Protein AF-A0A820L766-F1 (afdb_monomer_lite)

Organism: NCBI:txid433720

Foldseek 3Di:
DPPVVVCVVDDDPQPQDDDQAFGKGWAADDPDWFAALAPRHTQHRDPATWIAGPQQLFIHGPVCSLLFFHWLRVCSLVPPQADFAAFDWDQDFAPDWDAQSGNRDTDDGSQWIAGPQQRHIHGPSNSSGDGRQRVNSVVRSVSVVVVVVVCVVDVD

Secondary structure (DSSP, 8-state):
--SHHHHTTSS-----EEETTEEEEEE---SS--B-TTT--B--SSSS-EEEETTT--EE-GGGGGG----GGGTGGG-TTS--B---EEEE--SS-EE-TTT-PEEPTT-EEEETTT--EEEGGGTTTS-SBTTTHHHHHHHHHHHHHHHHH---

Sequence (156 aa):
PNDNVREAQRTIHNKIRKHYGHEFLPKYFTTLPVFCSDCKKVLWGFNTPGYRCQLCDLVVHEQCIKNVVTCKQLGLSDSPAIPTVSHNFLHEPNFLPLFCDHDGKIIHPLRAWKCSNCEMIVHSKCKKNVAHFCGTRQVAVRMYEEWKEQIYRNPE

pLDDT: mean 82.57, std 15.99, range [38.88, 97.5]

Structure (mmCIF, N/CA/C/O backbone):
data_AF-A0A820L766-F1
#
_entry.id   AF-A0A820L766-F1
#
loop_
_atom_site.group_PDB
_atom_site.id
_atom_site.type_symbol
_atom_site.label_atom_id
_atom_site.label_alt_id
_atom_site.label_comp_id
_atom_site.label_asym_id
_atom_site.label_entity_id
_atom_site.label_seq_id
_atom_site.pdbx_PDB_ins_code
_atom_site.Cartn_x
_atom_site.Cartn_y
_atom_site.Cartn_z
_atom_site.occupancy
_atom_site.B_iso_or_equiv
_atom_site.auth_seq_id
_atom_site.auth_comp_id
_atom_site.auth_asym_id
_atom_site.auth_atom_id
_atom_site.pdbx_PDB_model_num
ATOM 1 N N . PRO A 1 1 ? 23.074 8.651 34.261 1.00 41.75 1 PRO A N 1
ATOM 2 C CA . PRO A 1 1 ? 23.164 7.490 33.334 1.00 41.75 1 PRO A CA 1
ATOM 3 C C . PRO A 1 1 ? 21.799 6.817 33.058 1.00 41.75 1 PRO A C 1
ATOM 5 O O . PRO A 1 1 ? 21.741 5.617 32.816 1.00 41.75 1 PRO A O 1
ATOM 8 N N . ASN A 1 2 ? 20.702 7.588 33.047 1.00 47.53 2 ASN A N 1
ATOM 9 C CA . ASN A 1 2 ? 19.347 7.035 32.944 1.00 47.53 2 ASN A CA 1
ATOM 10 C C . ASN A 1 2 ? 18.399 7.906 32.094 1.00 4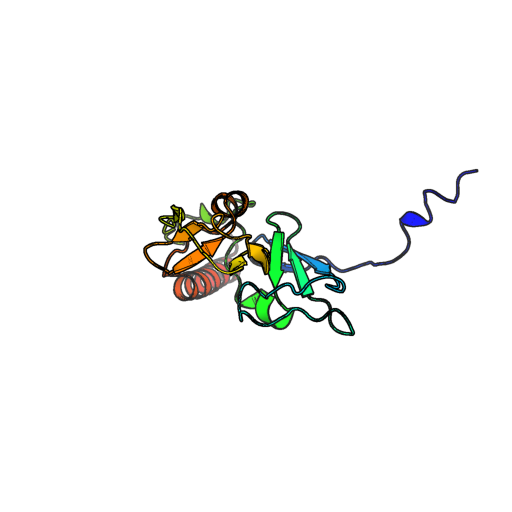7.53 2 ASN A C 1
ATOM 12 O O . ASN A 1 2 ? 17.182 7.786 32.196 1.00 47.53 2 ASN A O 1
ATOM 16 N N . ASP A 1 3 ? 18.952 8.769 31.238 1.00 45.44 3 ASP A N 1
ATOM 17 C CA . ASP A 1 3 ? 18.183 9.855 30.614 1.00 45.44 3 ASP A CA 1
ATOM 18 C C . ASP A 1 3 ? 18.103 9.725 29.080 1.00 45.44 3 ASP A C 1
ATOM 20 O O . ASP A 1 3 ? 17.090 10.071 28.479 1.00 45.44 3 ASP A O 1
ATOM 24 N N . ASN A 1 4 ? 19.080 9.068 28.443 1.00 46.91 4 ASN A N 1
ATOM 25 C CA . ASN A 1 4 ? 19.179 9.024 26.974 1.00 46.91 4 ASN A CA 1
ATOM 26 C C . ASN A 1 4 ? 18.267 7.978 26.304 1.00 46.91 4 ASN A C 1
ATOM 28 O O . ASN A 1 4 ? 17.926 8.119 25.134 1.00 46.91 4 ASN A O 1
ATOM 32 N N . VAL A 1 5 ? 17.837 6.935 27.026 1.00 52.66 5 VAL A N 1
ATOM 33 C CA . VAL A 1 5 ? 16.886 5.932 26.492 1.00 52.66 5 VAL A CA 1
ATOM 34 C C . VAL A 1 5 ? 15.435 6.410 26.646 1.00 52.66 5 VAL A C 1
ATOM 36 O O . VAL A 1 5 ? 14.577 6.068 25.835 1.00 52.66 5 VAL A O 1
ATOM 39 N N . ARG A 1 6 ? 15.168 7.267 27.642 1.00 46.75 6 ARG A N 1
ATOM 40 C CA . ARG A 1 6 ? 13.853 7.882 27.890 1.00 46.75 6 ARG A CA 1
ATOM 41 C C . ARG A 1 6 ? 13.597 9.098 26.990 1.00 46.75 6 ARG A C 1
ATOM 43 O O . ARG A 1 6 ? 12.447 9.427 26.718 1.00 46.75 6 ARG A O 1
ATOM 50 N N . GLU A 1 7 ? 14.647 9.730 26.467 1.00 38.88 7 GLU A N 1
ATOM 51 C CA . GLU A 1 7 ? 14.542 10.856 25.530 1.00 38.88 7 GLU A CA 1
ATOM 52 C C . GLU A 1 7 ? 14.181 10.431 24.092 1.00 38.88 7 GLU A C 1
ATOM 54 O O . GLU A 1 7 ? 13.501 11.171 23.389 1.00 38.88 7 GLU A O 1
ATOM 59 N N . ALA A 1 8 ? 14.480 9.192 23.679 1.00 45.69 8 ALA A N 1
ATOM 60 C CA . ALA A 1 8 ? 14.006 8.649 22.395 1.00 45.69 8 ALA A CA 1
ATOM 61 C C . ALA A 1 8 ? 12.480 8.395 22.362 1.00 45.69 8 ALA A C 1
ATOM 63 O O . ALA A 1 8 ? 11.907 8.137 21.304 1.00 45.69 8 ALA A O 1
ATOM 64 N N . GLN A 1 9 ? 11.814 8.494 23.519 1.00 47.44 9 GLN A N 1
ATOM 65 C CA . GLN A 1 9 ? 10.357 8.448 23.668 1.00 47.44 9 GLN A CA 1
ATOM 66 C C . GLN A 1 9 ? 9.709 9.846 23.583 1.00 47.44 9 GLN A C 1
ATOM 68 O O . GLN A 1 9 ? 8.496 9.974 23.760 1.00 47.44 9 GLN A O 1
ATOM 73 N N . ARG A 1 10 ? 10.474 10.904 23.275 1.00 43.53 10 ARG A N 1
ATOM 74 C CA . ARG A 1 10 ? 9.946 12.262 23.101 1.00 43.53 10 ARG A CA 1
ATOM 75 C C . ARG A 1 10 ? 9.656 12.577 21.627 1.00 43.53 10 ARG A C 1
ATOM 77 O O . ARG A 1 10 ? 10.517 12.968 20.852 1.00 43.53 10 ARG A O 1
ATOM 84 N N . THR A 1 11 ? 8.360 12.516 21.322 1.00 40.53 11 THR A N 1
ATOM 85 C CA . THR A 1 11 ? 7.669 13.508 20.479 1.00 40.53 11 THR A CA 1
ATOM 86 C C . THR A 1 11 ? 7.741 13.340 18.959 1.00 40.53 11 THR A C 1
ATOM 88 O O . THR A 1 11 ? 8.089 14.260 18.230 1.00 40.53 11 THR A O 1
ATOM 91 N N . ILE A 1 12 ? 7.169 12.248 18.452 1.00 49.38 12 ILE A N 1
ATOM 92 C CA . ILE A 1 12 ? 6.069 12.459 17.503 1.00 49.38 12 ILE A CA 1
ATOM 93 C C . ILE A 1 12 ? 4.891 11.609 17.965 1.00 49.38 12 ILE A C 1
ATOM 95 O O . ILE A 1 12 ? 4.805 10.421 17.666 1.00 49.38 12 ILE A O 1
ATOM 99 N N . HIS A 1 13 ? 3.969 12.216 18.715 1.00 49.03 13 HIS A N 1
ATOM 100 C CA . HIS A 1 13 ? 2.639 11.650 18.931 1.00 49.03 13 HIS A CA 1
ATOM 101 C C . HIS A 1 13 ? 1.872 11.727 17.605 1.00 49.03 13 HIS A C 1
ATOM 103 O O . HIS A 1 13 ? 0.933 12.499 17.430 1.00 49.03 13 HIS A O 1
ATOM 109 N N . ASN A 1 14 ? 2.323 10.965 16.614 1.00 59.22 14 ASN A N 1
ATOM 110 C CA . ASN A 1 14 ? 1.573 10.770 15.397 1.00 59.22 14 ASN A CA 1
ATOM 111 C C . ASN A 1 14 ? 0.396 9.878 15.765 1.00 59.22 14 ASN A C 1
ATOM 113 O O . ASN A 1 14 ? 0.541 8.661 15.871 1.00 59.22 14 ASN A O 1
ATOM 117 N N . LYS A 1 15 ? -0.755 10.505 16.014 1.00 80.31 15 LYS A N 1
ATOM 118 C CA . LYS A 1 15 ? -2.018 9.823 16.289 1.00 80.31 15 LYS A CA 1
ATOM 119 C C . LYS A 1 15 ? -2.235 8.748 15.219 1.00 80.31 15 LYS A C 1
ATOM 121 O O . LYS A 1 15 ? -2.441 9.082 14.051 1.00 80.31 15 LYS A O 1
ATOM 126 N N . ILE A 1 16 ? -2.158 7.475 15.619 1.00 88.06 16 ILE A N 1
ATOM 127 C CA . ILE A 1 16 ? -2.437 6.335 14.738 1.00 88.06 16 ILE A CA 1
ATOM 128 C C . ILE A 1 16 ? -3.833 6.543 14.155 1.00 88.06 16 ILE A C 1
ATOM 130 O O . ILE A 1 16 ? -4.813 6.663 14.896 1.00 88.06 16 ILE A O 1
ATOM 134 N N . ARG A 1 17 ? -3.931 6.598 12.825 1.00 90.12 17 ARG A N 1
ATOM 135 C CA . ARG A 1 17 ? -5.224 6.682 12.144 1.00 90.12 17 ARG A CA 1
ATOM 136 C C . ARG A 1 17 ? -5.721 5.279 11.848 1.00 90.12 17 ARG A C 1
ATOM 138 O O . ARG A 1 17 ? -5.166 4.586 10.997 1.00 90.12 17 ARG A O 1
ATOM 145 N N . LYS A 1 18 ? -6.766 4.867 12.562 1.00 89.75 18 LYS A N 1
ATOM 146 C CA . LYS A 1 18 ? -7.441 3.590 12.335 1.00 89.75 18 LYS A CA 1
ATOM 147 C C . LYS A 1 18 ? -8.494 3.737 11.241 1.00 89.75 18 LYS A C 1
ATOM 149 O O . LYS A 1 18 ? -9.300 4.662 11.293 1.00 89.75 18 LYS A O 1
ATOM 154 N N . HIS A 1 19 ? -8.490 2.836 10.264 1.00 87.88 19 HIS A N 1
ATOM 155 C CA . HIS A 1 19 ? -9.510 2.798 9.214 1.00 87.88 19 HIS A CA 1
ATOM 156 C C . HIS A 1 19 ? -9.653 1.377 8.669 1.00 87.88 19 HIS A C 1
ATOM 158 O O . HIS A 1 19 ? -8.676 0.826 8.179 1.00 87.88 19 HIS A O 1
ATOM 164 N N . TYR A 1 20 ? -10.837 0.773 8.806 1.00 82.50 20 TYR A N 1
ATOM 165 C CA . TYR A 1 20 ? -11.141 -0.601 8.367 1.00 82.50 20 TYR A CA 1
ATOM 166 C C . TYR A 1 20 ? -10.040 -1.625 8.704 1.00 82.50 20 TYR A C 1
ATOM 168 O O . TYR A 1 20 ? -9.564 -2.397 7.873 1.00 82.50 20 TYR A O 1
ATOM 176 N N . GLY A 1 21 ? -9.562 -1.582 9.946 1.00 84.44 21 GLY A N 1
ATOM 177 C CA . GLY A 1 21 ? -8.500 -2.463 10.428 1.00 84.44 21 GLY A CA 1
ATOM 178 C C . GLY A 1 21 ? -7.079 -2.129 9.950 1.00 84.44 21 GLY A C 1
ATOM 179 O O . GLY A 1 21 ? -6.133 -2.851 10.249 1.00 84.44 21 GLY A O 1
ATOM 180 N N . HIS A 1 22 ? -6.876 -1.037 9.222 1.00 90.88 22 HIS A N 1
ATOM 181 C CA . HIS A 1 22 ? -5.546 -0.471 9.031 1.00 90.88 22 HIS A CA 1
ATOM 182 C C . HIS A 1 22 ? -5.141 0.377 10.237 1.00 90.88 22 HIS A C 1
ATOM 184 O O . HIS A 1 22 ? -5.968 1.090 10.804 1.00 90.88 22 HIS A O 1
ATOM 190 N N . GLU A 1 23 ? -3.848 0.363 10.561 1.00 92.81 23 GLU A N 1
ATOM 191 C CA . GLU A 1 23 ? -3.225 1.261 11.537 1.00 92.81 23 GLU A CA 1
ATOM 192 C C . GLU A 1 23 ? -2.198 2.141 10.827 1.00 92.81 23 GLU A C 1
ATOM 194 O O . GLU A 1 23 ? -1.045 1.756 10.614 1.00 92.81 23 GLU A O 1
ATOM 199 N N . PHE A 1 24 ? -2.642 3.314 10.380 1.00 94.81 24 PHE A N 1
ATOM 200 C CA . PHE A 1 24 ? -1.822 4.221 9.593 1.00 94.81 24 PHE A CA 1
ATOM 201 C C . PHE A 1 24 ? -0.971 5.131 10.478 1.00 94.81 24 PHE A C 1
ATOM 203 O O . PHE A 1 24 ? -1.497 5.882 11.303 1.00 94.81 24 PHE A O 1
ATOM 210 N N . LEU A 1 25 ? 0.339 5.123 10.222 1.00 94.25 25 LEU A N 1
ATOM 211 C CA . LEU A 1 25 ? 1.266 6.143 10.705 1.00 94.25 25 LEU A CA 1
ATOM 212 C C . LEU A 1 25 ? 1.690 7.059 9.550 1.00 94.25 25 LEU A C 1
ATOM 214 O O . LEU A 1 25 ? 1.948 6.566 8.445 1.00 94.25 25 LEU A O 1
ATOM 218 N N . PRO A 1 26 ? 1.788 8.375 9.784 1.00 93.06 26 PRO A N 1
ATOM 219 C CA . PRO A 1 26 ? 2.300 9.307 8.796 1.00 93.06 26 PRO A CA 1
ATOM 220 C C . PRO A 1 26 ? 3.789 9.040 8.531 1.00 93.06 26 PRO A C 1
ATOM 222 O O . PRO A 1 26 ? 4.556 8.671 9.424 1.00 93.06 26 PRO A O 1
ATOM 225 N N . LYS A 1 27 ? 4.193 9.209 7.274 1.00 91.50 27 LYS A N 1
ATOM 226 C CA . LYS A 1 27 ? 5.541 8.965 6.772 1.00 91.50 27 LYS A CA 1
ATOM 227 C C . LYS A 1 27 ? 5.874 9.946 5.651 1.00 91.50 27 LYS A C 1
ATOM 229 O O . LYS A 1 27 ? 5.100 10.116 4.710 1.00 91.50 27 LYS A O 1
ATOM 234 N N . TYR A 1 28 ? 7.060 10.538 5.730 1.00 90.12 28 TYR A N 1
ATOM 235 C CA . TYR A 1 28 ? 7.628 11.350 4.658 1.00 90.12 28 TYR A CA 1
ATOM 236 C C . TYR A 1 28 ? 8.418 10.453 3.701 1.00 90.12 28 TYR A C 1
ATOM 238 O O . TYR A 1 28 ? 9.246 9.643 4.125 1.00 90.12 28 TYR A O 1
ATOM 246 N N . PHE A 1 29 ? 8.135 10.569 2.406 1.00 87.88 29 PHE A N 1
ATOM 247 C CA . PHE A 1 29 ? 8.764 9.777 1.349 1.00 87.88 29 PHE A CA 1
ATOM 248 C C . PHE A 1 29 ? 9.729 10.677 0.570 1.00 87.88 29 PHE A C 1
ATOM 250 O O . PHE A 1 29 ? 9.343 11.322 -0.398 1.00 87.88 29 PHE A O 1
ATOM 257 N N . THR A 1 30 ? 10.970 10.788 1.054 1.00 82.50 30 THR A N 1
ATOM 258 C CA . THR A 1 30 ? 11.940 11.798 0.586 1.00 82.50 30 THR A CA 1
ATOM 259 C C . THR A 1 30 ? 12.963 11.278 -0.425 1.00 82.50 30 THR A C 1
ATOM 261 O O . THR A 1 30 ? 13.465 12.058 -1.223 1.00 82.50 30 THR A O 1
ATOM 264 N N . THR A 1 31 ? 13.286 9.981 -0.414 1.00 85.06 31 THR A N 1
ATOM 265 C CA . THR A 1 31 ? 14.398 9.432 -1.219 1.00 85.06 31 THR A CA 1
ATOM 266 C C . THR A 1 31 ? 13.969 8.882 -2.576 1.00 85.06 31 THR A C 1
ATOM 268 O O . THR A 1 31 ? 14.653 9.082 -3.571 1.00 85.06 31 THR A O 1
ATOM 271 N N . LEU A 1 32 ? 12.860 8.146 -2.623 1.00 87.56 32 LEU A N 1
ATOM 272 C CA . LEU A 1 32 ? 12.367 7.491 -3.834 1.00 87.56 32 LEU A CA 1
ATOM 273 C C . LEU A 1 32 ? 10.877 7.778 -3.991 1.00 87.56 32 LEU A C 1
ATOM 275 O O . LEU A 1 32 ? 10.176 7.846 -2.974 1.00 87.56 32 LEU A O 1
ATOM 279 N N . PRO A 1 33 ? 10.376 7.901 -5.234 1.00 90.94 33 PRO A N 1
ATOM 280 C CA . PRO A 1 33 ? 8.958 8.099 -5.457 1.00 90.94 33 PRO A CA 1
ATOM 281 C C . PRO A 1 33 ? 8.191 6.878 -4.948 1.00 90.94 33 PRO A C 1
ATOM 283 O O . PRO A 1 33 ? 8.476 5.735 -5.315 1.00 90.94 33 PRO A O 1
ATOM 286 N N . VAL A 1 34 ? 7.212 7.139 -4.090 1.00 94.81 34 VAL A N 1
ATOM 287 C CA . VAL A 1 34 ? 6.244 6.146 -3.632 1.00 94.81 34 VAL A CA 1
ATOM 288 C C . VAL A 1 34 ? 4.868 6.608 -4.079 1.00 94.81 34 VAL A C 1
ATOM 290 O O . VAL A 1 34 ? 4.508 7.768 -3.888 1.00 94.81 34 VAL A O 1
ATOM 293 N N . PHE A 1 35 ? 4.107 5.712 -4.694 1.00 96.12 35 PHE A N 1
ATOM 294 C CA . PHE A 1 35 ? 2.806 6.026 -5.271 1.00 96.12 35 PHE A CA 1
ATOM 295 C C . PHE A 1 35 ? 1.668 5.593 -4.353 1.00 96.12 35 PHE A C 1
ATOM 297 O O . PHE A 1 35 ? 1.686 4.511 -3.774 1.00 96.12 35 PHE A O 1
ATOM 304 N N . CYS A 1 36 ? 0.659 6.446 -4.227 1.00 96.62 36 CYS A N 1
ATOM 305 C CA . CYS A 1 36 ? -0.544 6.150 -3.464 1.00 96.62 36 CYS A CA 1
ATOM 306 C C . CYS A 1 36 ? -1.289 4.951 -4.066 1.00 96.62 36 CYS A C 1
ATOM 308 O O . CYS A 1 36 ? -1.624 4.956 -5.251 1.00 96.62 36 CYS A O 1
ATOM 310 N N . SER A 1 37 ? -1.604 3.956 -3.232 1.00 95.56 37 SER A N 1
ATOM 311 C CA . SER A 1 37 ? -2.359 2.756 -3.620 1.00 95.56 37 SER A CA 1
ATOM 312 C C . SER A 1 37 ? -3.754 3.082 -4.176 1.00 95.56 37 SER A C 1
ATOM 314 O O . SER A 1 37 ? -4.276 2.357 -5.024 1.00 95.56 37 SER A O 1
ATOM 316 N N . ASP A 1 38 ? -4.339 4.198 -3.739 1.00 94.44 38 ASP A N 1
ATOM 317 C CA . ASP A 1 38 ? -5.665 4.652 -4.149 1.00 94.44 38 ASP A CA 1
ATOM 318 C C . ASP A 1 38 ? -5.643 5.423 -5.476 1.00 94.44 38 ASP A C 1
ATOM 320 O O . ASP A 1 38 ? -6.106 4.920 -6.494 1.00 94.44 38 ASP A O 1
ATOM 324 N N . CYS A 1 39 ? -5.062 6.625 -5.484 1.00 94.81 39 CYS A N 1
ATOM 325 C CA . CYS A 1 39 ? -5.152 7.547 -6.619 1.00 94.81 39 CYS A CA 1
ATOM 326 C C . CYS A 1 39 ? -3.986 7.453 -7.616 1.00 94.81 39 CYS A C 1
ATOM 328 O O . CYS A 1 39 ? -3.963 8.207 -8.587 1.00 94.81 39 CYS A O 1
ATOM 330 N N . LYS A 1 40 ? -2.995 6.586 -7.358 1.00 94.44 40 LYS A N 1
ATOM 331 C CA . LYS A 1 40 ? -1.799 6.381 -8.200 1.00 94.44 40 LYS A CA 1
ATOM 332 C C . LYS A 1 40 ? -0.966 7.647 -8.445 1.00 94.44 40 LYS A C 1
ATOM 334 O O . LYS A 1 40 ? -0.232 7.727 -9.423 1.00 94.44 40 LYS A O 1
ATOM 339 N N . LYS A 1 41 ? -1.048 8.639 -7.551 1.00 94.88 41 LYS A N 1
ATOM 340 C CA . LYS A 1 41 ? -0.193 9.842 -7.555 1.00 94.88 41 LYS A CA 1
ATOM 341 C C . LYS A 1 41 ? 0.932 9.712 -6.529 1.00 94.88 41 LYS A C 1
ATOM 343 O O . LYS A 1 41 ? 0.790 8.996 -5.537 1.00 94.88 41 LYS A O 1
ATOM 348 N N . VAL A 1 42 ? 2.029 10.430 -6.753 1.00 93.50 42 VAL A N 1
ATOM 349 C CA . VAL A 1 42 ? 3.207 10.436 -5.872 1.00 93.50 42 VAL A CA 1
ATOM 350 C C . VAL A 1 42 ? 2.850 10.954 -4.472 1.00 93.50 42 VAL A C 1
ATOM 352 O O . VAL A 1 42 ? 2.093 11.916 -4.311 1.00 93.50 42 VAL A O 1
ATOM 355 N N . LEU A 1 43 ? 3.396 10.302 -3.448 1.00 92.31 43 LEU A N 1
ATOM 356 C CA . LEU A 1 43 ? 3.424 10.768 -2.065 1.00 92.31 43 LEU A CA 1
ATOM 357 C C . LEU A 1 43 ? 4.653 11.671 -1.906 1.00 92.31 43 LEU A C 1
ATOM 359 O O . LEU A 1 43 ? 5.781 11.186 -1.903 1.00 92.31 43 LEU A O 1
ATOM 363 N N . TRP A 1 44 ? 4.440 12.985 -1.835 1.00 79.44 44 TRP A N 1
ATOM 364 C CA . TRP A 1 44 ? 5.523 13.967 -1.748 1.00 79.44 44 TRP A CA 1
ATOM 365 C C . TRP A 1 44 ? 6.090 14.057 -0.327 1.00 79.44 44 TRP A C 1
ATOM 367 O O . TRP A 1 44 ? 5.360 13.937 0.649 1.00 79.44 44 TRP A O 1
ATOM 377 N N . GLY A 1 45 ? 7.401 14.276 -0.204 1.00 68.38 45 GLY A N 1
ATOM 378 C CA . GLY A 1 45 ? 8.105 14.285 1.083 1.00 68.38 45 GLY A CA 1
ATOM 379 C C . GLY A 1 45 ? 8.294 15.654 1.742 1.00 68.38 45 GLY A C 1
ATOM 380 O O . GLY A 1 45 ? 8.933 15.703 2.783 1.00 68.38 45 GLY A O 1
ATOM 381 N N . PHE A 1 46 ? 7.798 16.749 1.154 1.00 67.19 46 PHE A N 1
ATOM 382 C CA . PHE A 1 46 ? 8.187 18.100 1.582 1.00 67.19 46 PHE A CA 1
ATOM 383 C C . PHE A 1 46 ? 7.346 18.653 2.741 1.00 67.19 46 PHE A C 1
ATOM 385 O O . PHE A 1 46 ? 7.916 19.019 3.757 1.00 67.19 46 PHE A O 1
ATOM 392 N N . ASN A 1 47 ? 6.009 18.675 2.622 1.00 71.38 47 ASN A N 1
ATOM 393 C CA . ASN A 1 47 ? 5.135 19.347 3.606 1.00 71.38 47 ASN A CA 1
ATOM 394 C C . ASN A 1 47 ? 3.897 18.547 4.031 1.00 71.38 47 ASN A C 1
ATOM 396 O O . ASN A 1 47 ? 3.263 18.883 5.026 1.00 71.38 47 ASN A O 1
ATOM 400 N N . THR A 1 48 ? 3.520 17.507 3.285 1.00 83.31 48 THR A N 1
ATOM 401 C CA . THR A 1 48 ? 2.367 16.664 3.625 1.00 83.31 48 THR A CA 1
ATOM 402 C C . THR A 1 48 ? 2.829 15.217 3.718 1.00 83.31 48 THR A C 1
ATOM 404 O O . THR A 1 48 ? 3.331 14.680 2.732 1.00 83.31 48 THR A O 1
ATOM 407 N N . PRO A 1 49 ? 2.721 14.566 4.888 1.00 90.62 49 PRO A N 1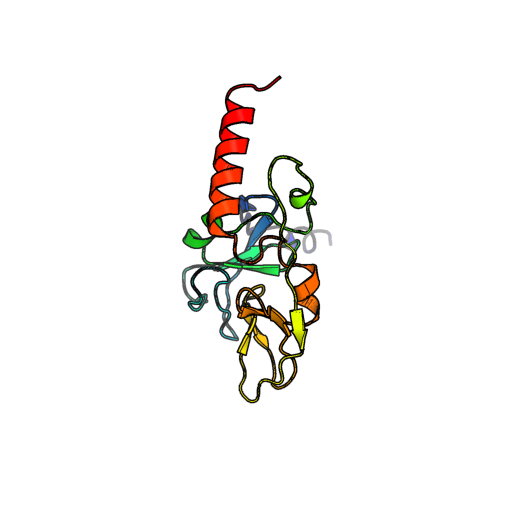
ATOM 408 C CA . PRO A 1 49 ? 3.083 13.166 4.987 1.00 90.62 49 PRO A CA 1
ATOM 409 C C . PRO A 1 49 ? 2.102 12.319 4.167 1.00 90.62 49 PRO A C 1
ATOM 411 O O . PRO A 1 49 ? 0.898 12.585 4.117 1.00 90.62 49 PRO A O 1
ATOM 414 N N . GLY A 1 50 ? 2.606 11.247 3.563 1.00 94.00 50 GLY A N 1
ATOM 415 C CA . GLY A 1 50 ? 1.746 10.118 3.230 1.00 94.00 50 GLY A CA 1
ATOM 416 C C . GLY A 1 50 ? 1.503 9.270 4.477 1.00 94.00 50 GLY A C 1
ATOM 417 O O . GLY A 1 50 ? 2.096 9.501 5.525 1.00 94.00 50 GLY A O 1
ATOM 418 N N . TYR A 1 51 ? 0.657 8.258 4.377 1.00 95.31 51 TYR A N 1
ATOM 419 C CA . TYR A 1 51 ? 0.325 7.373 5.487 1.00 95.31 51 TYR A CA 1
ATOM 420 C C . TYR A 1 51 ? 0.649 5.934 5.103 1.00 95.31 51 TYR A C 1
ATOM 422 O O . TYR A 1 51 ? 0.281 5.486 4.019 1.00 95.31 51 TYR A O 1
ATOM 430 N N . ARG A 1 52 ? 1.345 5.212 5.988 1.00 95.81 52 ARG A N 1
ATOM 431 C CA . ARG A 1 52 ? 1.700 3.795 5.821 1.00 95.81 52 ARG A CA 1
ATOM 432 C C . ARG A 1 52 ? 1.057 2.968 6.925 1.00 95.81 52 ARG A C 1
ATOM 434 O O . ARG A 1 52 ? 1.273 3.242 8.108 1.00 95.81 52 ARG A O 1
ATOM 441 N N . CYS A 1 53 ? 0.309 1.942 6.534 1.00 95.06 53 CYS A N 1
ATOM 442 C CA . CYS A 1 53 ? -0.220 0.957 7.470 1.00 95.06 53 CYS A CA 1
ATOM 443 C C . CYS A 1 53 ? 0.939 0.169 8.097 1.00 95.06 53 CYS A C 1
ATOM 445 O O . CYS A 1 53 ? 1.749 -0.396 7.362 1.00 95.06 53 CYS A O 1
ATOM 447 N N . GLN A 1 54 ? 1.007 0.102 9.428 1.00 93.25 54 GLN A N 1
ATOM 448 C CA . GLN A 1 54 ? 2.050 -0.652 10.142 1.00 93.25 54 GLN A CA 1
ATOM 449 C C . GLN A 1 54 ? 1.899 -2.171 10.012 1.00 93.25 54 GLN A C 1
ATOM 451 O O . GLN A 1 54 ? 2.873 -2.896 10.174 1.00 93.25 54 GLN A O 1
ATOM 456 N N . LEU A 1 55 ? 0.692 -2.647 9.695 1.00 91.31 55 LEU A N 1
ATOM 457 C CA . LEU A 1 55 ? 0.390 -4.076 9.623 1.00 91.31 55 LEU A CA 1
ATOM 458 C C . LEU A 1 55 ? 0.675 -4.658 8.240 1.00 91.31 55 LEU A C 1
ATOM 460 O O . LEU A 1 55 ? 1.283 -5.716 8.116 1.00 91.31 55 LEU A O 1
ATOM 464 N N . CYS A 1 56 ? 0.215 -3.980 7.184 1.00 92.44 56 CYS A N 1
ATOM 465 C CA . CYS A 1 56 ? 0.293 -4.521 5.831 1.00 92.44 56 CYS A CA 1
ATOM 466 C C . CYS A 1 56 ? 1.297 -3.817 4.926 1.00 92.44 56 CYS A C 1
ATOM 468 O O . CYS A 1 56 ? 1.665 -4.437 3.942 1.00 92.44 56 CYS A O 1
ATOM 470 N N . ASP A 1 57 ? 1.784 -2.614 5.254 1.00 95.31 57 ASP A N 1
ATOM 471 C CA . ASP A 1 57 ? 2.595 -1.722 4.403 1.00 95.31 57 ASP A CA 1
ATOM 472 C C . ASP A 1 57 ? 1.860 -0.943 3.307 1.00 95.31 57 ASP A C 1
ATOM 474 O O . ASP A 1 57 ? 2.515 -0.243 2.535 1.00 95.31 57 ASP A O 1
ATOM 478 N N . LEU A 1 58 ? 0.527 -0.994 3.253 1.00 95.88 58 LEU A N 1
ATOM 479 C CA . LEU A 1 58 ? -0.239 -0.185 2.305 1.00 95.88 58 LEU A CA 1
ATOM 480 C C . LEU A 1 58 ? 0.018 1.314 2.517 1.00 95.88 58 LEU A C 1
ATOM 482 O O . LEU A 1 58 ? -0.000 1.793 3.656 1.00 95.88 58 LEU A O 1
ATOM 486 N N . VAL A 1 59 ? 0.251 2.040 1.420 1.00 96.56 59 VAL A N 1
ATOM 487 C CA . VAL A 1 59 ? 0.563 3.478 1.436 1.00 96.56 59 VAL A CA 1
ATOM 488 C C . VAL A 1 59 ? -0.476 4.308 0.690 1.00 96.56 59 VAL A C 1
ATOM 490 O O . VAL A 1 59 ? -0.869 3.978 -0.430 1.00 96.56 59 VAL A O 1
ATOM 493 N N . VAL A 1 60 ? -0.904 5.415 1.296 1.00 96.50 60 VAL A N 1
ATOM 494 C CA . VAL A 1 60 ? -1.909 6.329 0.729 1.00 96.50 60 VAL A CA 1
ATOM 495 C C . VAL A 1 60 ? -1.683 7.781 1.148 1.00 96.50 60 VAL A C 1
ATOM 497 O O . VAL A 1 60 ? -0.997 8.053 2.131 1.00 96.50 60 VAL A O 1
ATOM 500 N N . HIS A 1 61 ? -2.271 8.733 0.416 1.00 95.75 61 HIS A N 1
ATOM 501 C CA . HIS A 1 61 ? -2.425 10.112 0.901 1.00 95.75 61 HIS A CA 1
ATOM 502 C C . HIS A 1 61 ? -3.421 10.162 2.060 1.00 95.75 61 HIS A C 1
ATOM 504 O O . HIS A 1 61 ? -4.295 9.303 2.159 1.00 95.75 61 HIS A O 1
ATOM 510 N N . GLU A 1 62 ? -3.372 11.224 2.866 1.00 93.19 62 GLU A N 1
ATOM 511 C CA . GLU A 1 62 ? -4.339 11.441 3.951 1.00 93.19 62 GLU A CA 1
ATOM 512 C C . GLU A 1 62 ? -5.796 11.374 3.472 1.00 93.19 62 GLU A C 1
ATOM 514 O O . GLU A 1 62 ? -6.604 10.615 4.002 1.00 93.19 62 GLU A O 1
ATOM 519 N N . GLN A 1 63 ? -6.114 12.123 2.413 1.00 93.00 63 GLN A N 1
ATOM 520 C CA . GLN A 1 63 ? -7.456 12.179 1.827 1.00 93.00 63 GLN A CA 1
ATOM 521 C C . GLN A 1 63 ? -7.902 10.862 1.176 1.00 93.00 63 GLN A C 1
ATOM 523 O O . GLN A 1 63 ? -9.092 10.670 0.942 1.00 93.00 63 GLN A O 1
ATOM 528 N N . CYS A 1 64 ? -6.952 9.974 0.871 1.00 94.81 64 CYS A N 1
ATOM 529 C CA . CYS A 1 64 ? -7.194 8.680 0.243 1.00 94.81 64 CYS A CA 1
ATOM 530 C C . CYS A 1 64 ? -7.442 7.568 1.268 1.00 94.81 64 CYS A C 1
ATOM 532 O O . CYS A 1 64 ? -7.900 6.502 0.869 1.00 94.81 64 CYS A O 1
ATOM 534 N N . ILE A 1 65 ? -7.182 7.796 2.567 1.00 92.50 65 ILE A N 1
ATOM 535 C CA . ILE A 1 65 ? -7.407 6.793 3.624 1.00 92.50 65 ILE A CA 1
ATOM 536 C C . ILE A 1 65 ? -8.843 6.267 3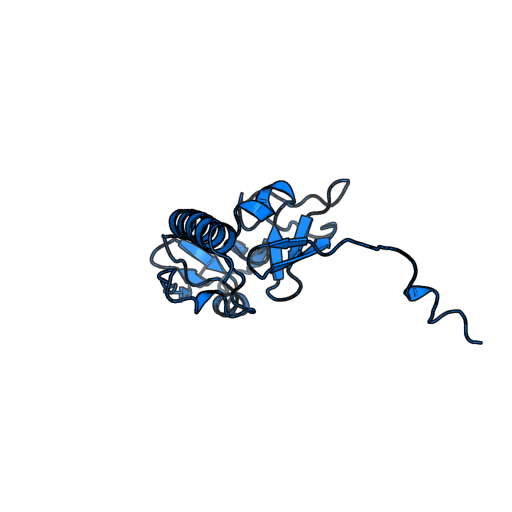.570 1.00 92.50 65 ILE A C 1
ATOM 538 O O . ILE A 1 65 ? -9.027 5.060 3.564 1.00 92.50 65 ILE A O 1
ATOM 542 N N . LYS A 1 66 ? -9.833 7.158 3.429 1.00 89.50 66 LYS A N 1
ATOM 543 C CA . LYS A 1 66 ? -11.269 6.824 3.384 1.00 89.50 66 LYS A CA 1
ATOM 544 C C . LYS A 1 66 ? -11.704 5.928 2.212 1.00 89.50 66 LYS A C 1
ATOM 546 O O . LYS A 1 66 ? -12.821 5.434 2.219 1.00 89.50 66 LYS A O 1
ATOM 551 N N . ASN A 1 67 ? -10.863 5.775 1.186 1.00 88.50 67 ASN A N 1
ATOM 552 C CA . ASN A 1 67 ? -11.159 4.976 -0.010 1.00 88.50 67 ASN A CA 1
ATOM 553 C C . ASN A 1 67 ? -10.492 3.589 0.040 1.00 88.50 67 ASN A C 1
ATOM 555 O O . ASN A 1 67 ? -10.609 2.787 -0.899 1.00 88.50 67 ASN A O 1
ATOM 559 N N . VAL A 1 68 ? -9.689 3.322 1.070 1.00 88.06 68 VAL A N 1
ATOM 560 C CA . VAL A 1 68 ? -9.037 2.025 1.254 1.00 88.06 68 VAL A CA 1
ATOM 561 C C . VAL A 1 68 ? -10.063 1.058 1.829 1.00 88.06 68 VAL A C 1
ATOM 563 O O . VAL A 1 68 ? -10.905 1.440 2.622 1.00 88.06 68 VAL A O 1
ATOM 566 N N . VAL A 1 69 ? -10.016 -0.194 1.388 1.00 83.62 69 VAL A N 1
ATOM 567 C CA . VAL A 1 69 ? -10.852 -1.279 1.922 1.00 83.62 69 VAL A CA 1
ATOM 568 C C . VAL A 1 69 ? -10.237 -1.862 3.199 1.00 83.62 69 VAL A C 1
ATOM 570 O O . VAL A 1 69 ? -9.259 -1.340 3.723 1.00 83.62 69 VAL A O 1
ATOM 573 N N . THR A 1 70 ? -10.796 -2.955 3.710 1.00 83.06 70 THR A N 1
ATOM 574 C CA . THR A 1 70 ? -10.289 -3.626 4.908 1.00 83.06 70 THR A CA 1
ATOM 575 C C . THR A 1 70 ? -8.832 -4.084 4.793 1.00 83.06 70 THR A C 1
ATOM 577 O O . THR A 1 70 ? -8.407 -4.648 3.781 1.00 83.06 70 THR A O 1
ATOM 580 N N . CYS A 1 71 ? -8.093 -3.942 5.894 1.00 84.50 71 CYS A N 1
ATOM 581 C CA . CYS A 1 71 ? -6.771 -4.530 6.058 1.00 84.50 71 CYS A CA 1
ATOM 582 C C . CYS A 1 71 ? -6.863 -6.054 6.149 1.00 84.50 71 CYS A C 1
ATOM 584 O O . CYS A 1 71 ? -7.440 -6.592 7.095 1.00 84.50 71 CYS A O 1
ATOM 586 N N . LYS A 1 72 ? -6.207 -6.762 5.224 1.00 77.38 72 LYS A N 1
ATOM 587 C CA . LYS A 1 72 ? -6.161 -8.232 5.245 1.00 77.38 72 LYS A CA 1
ATOM 588 C C . LYS A 1 72 ? -5.581 -8.804 6.545 1.00 77.38 72 LYS A C 1
ATOM 590 O O . LYS A 1 72 ? -5.981 -9.877 6.971 1.00 77.38 72 LYS A O 1
ATOM 595 N N . GLN A 1 73 ? -4.651 -8.092 7.180 1.00 68.75 73 GLN A N 1
ATOM 596 C CA . GLN A 1 73 ? -3.935 -8.582 8.362 1.00 68.75 73 GLN A CA 1
ATOM 597 C C . GLN A 1 73 ? -4.793 -8.627 9.638 1.00 68.75 73 GLN A C 1
ATOM 599 O O . GLN A 1 73 ? -4.382 -9.272 10.594 1.00 68.75 73 GLN A O 1
ATOM 604 N N . LEU A 1 74 ? -5.966 -7.979 9.671 1.00 61.59 74 LEU A N 1
ATOM 605 C CA . LEU A 1 74 ? -6.860 -8.015 10.840 1.00 61.59 74 LEU A CA 1
ATOM 606 C C . LEU A 1 74 ? -8.094 -8.907 10.665 1.00 61.59 74 LEU A C 1
ATOM 608 O O . LEU A 1 74 ? -8.992 -8.837 11.496 1.00 61.59 74 LEU A O 1
ATOM 612 N N . GLY A 1 75 ? -8.174 -9.726 9.609 1.00 54.94 75 GLY A N 1
ATOM 613 C CA . GLY A 1 75 ? -9.235 -10.739 9.478 1.00 54.94 75 GLY A CA 1
ATOM 614 C C . GLY A 1 75 ? -10.665 -10.185 9.399 1.00 54.94 75 GLY A C 1
ATOM 615 O O . GLY A 1 75 ? -11.622 -10.942 9.376 1.00 54.94 75 GLY A O 1
ATOM 616 N N . LEU A 1 76 ? -10.857 -8.865 9.289 1.00 54.88 76 LEU A N 1
ATOM 617 C CA . LEU A 1 76 ? -12.182 -8.263 9.070 1.00 54.88 76 LEU A CA 1
ATOM 618 C C . LEU A 1 76 ? -12.776 -8.638 7.695 1.00 54.88 76 LEU A C 1
ATOM 620 O O . LEU A 1 76 ? -13.938 -8.350 7.428 1.00 54.88 76 LEU A O 1
ATOM 624 N N . SER A 1 77 ? -11.985 -9.276 6.823 1.00 50.88 77 SER A N 1
ATOM 625 C CA . SER A 1 77 ? -12.453 -9.976 5.622 1.00 50.88 77 SER A CA 1
ATOM 626 C C . SER A 1 77 ? -13.307 -11.210 5.925 1.00 50.88 77 SER A C 1
ATOM 628 O O . SER A 1 77 ? -13.916 -11.739 5.003 1.00 50.88 77 SER A O 1
ATOM 630 N N . ASP A 1 78 ? -13.363 -11.651 7.183 1.00 51.22 78 ASP A N 1
ATOM 631 C CA . ASP A 1 78 ? -14.086 -12.854 7.601 1.00 51.22 78 ASP A CA 1
ATOM 632 C C . ASP A 1 78 ? -15.482 -12.518 8.158 1.00 51.22 78 ASP A C 1
ATOM 634 O O . ASP A 1 78 ? -16.192 -13.395 8.647 1.00 51.22 78 ASP A O 1
ATOM 638 N N . SER A 1 79 ? -15.906 -11.247 8.074 1.00 54.88 79 SER A N 1
ATOM 639 C CA . SER A 1 79 ? -17.292 -10.875 8.360 1.00 54.88 79 SER A CA 1
ATOM 640 C C . SER A 1 79 ? -18.208 -11.471 7.281 1.00 54.88 79 SER A C 1
ATOM 642 O O . SER A 1 79 ? -18.056 -11.122 6.106 1.00 54.88 79 SER A O 1
ATOM 644 N N . PRO A 1 80 ? -19.194 -12.316 7.640 1.00 55.41 80 PRO A N 1
ATOM 645 C CA . PRO A 1 80 ? -20.092 -12.960 6.676 1.00 55.41 80 PRO A CA 1
ATOM 646 C C . PRO A 1 80 ? -20.958 -11.962 5.890 1.00 55.41 80 PRO A C 1
ATOM 648 O O . PRO A 1 80 ? -21.569 -12.330 4.891 1.00 55.41 80 PRO A O 1
ATOM 651 N N . ALA A 1 81 ? -20.996 -10.695 6.314 1.00 62.56 81 ALA A N 1
ATOM 652 C CA . ALA A 1 81 ? -21.755 -9.633 5.667 1.00 62.56 81 ALA A CA 1
ATOM 653 C C . ALA A 1 81 ? -21.110 -9.091 4.376 1.00 62.56 81 ALA 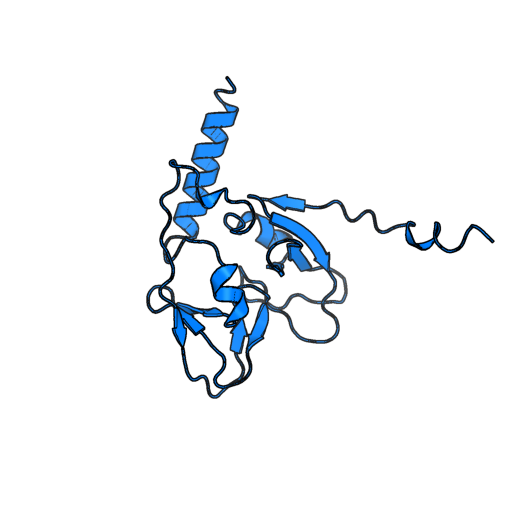A C 1
ATOM 655 O O . ALA A 1 81 ? -21.801 -8.437 3.595 1.00 62.56 81 ALA A O 1
ATOM 656 N N . ILE A 1 82 ? -19.811 -9.329 4.132 1.00 66.06 82 ILE A N 1
ATOM 657 C CA . ILE A 1 82 ? -19.108 -8.760 2.972 1.00 66.06 82 ILE A CA 1
ATOM 658 C C . ILE A 1 82 ? -18.514 -9.885 2.113 1.00 66.06 82 ILE A C 1
ATOM 660 O O . ILE A 1 82 ? -17.508 -10.482 2.496 1.00 66.06 82 ILE A O 1
ATOM 664 N N . PRO A 1 83 ? -19.085 -10.162 0.926 1.00 69.00 83 PRO A N 1
ATOM 665 C CA . PRO A 1 83 ? -18.547 -11.144 -0.003 1.00 69.00 83 PRO A CA 1
ATOM 666 C C . PRO A 1 83 ? -17.106 -10.798 -0.380 1.00 69.00 83 PRO A C 1
ATOM 668 O O . PRO A 1 83 ? -16.820 -9.709 -0.887 1.00 69.00 83 PRO A O 1
ATOM 671 N N . THR A 1 84 ? -16.193 -11.739 -0.152 1.00 79.19 84 THR A N 1
ATOM 672 C CA . THR A 1 84 ? -14.797 -11.598 -0.555 1.00 79.19 84 THR A CA 1
ATOM 673 C C . THR A 1 84 ? -14.565 -12.255 -1.909 1.00 79.19 84 THR A C 1
ATOM 675 O O . THR A 1 84 ? -15.063 -13.340 -2.204 1.00 79.19 84 THR A O 1
ATOM 678 N N . VAL A 1 85 ? -13.792 -11.583 -2.760 1.00 85.75 85 VAL A N 1
ATOM 679 C CA . VAL A 1 85 ? -13.385 -12.089 -4.073 1.00 85.75 85 VAL A CA 1
ATOM 680 C C . VAL A 1 85 ? -11.867 -12.065 -4.140 1.00 85.75 85 VAL A C 1
ATOM 682 O O . VAL A 1 85 ? -11.233 -11.006 -4.129 1.00 85.75 85 VAL A O 1
ATOM 685 N N . SER A 1 86 ? -11.264 -13.249 -4.191 1.00 90.00 86 SER A N 1
ATOM 686 C CA . SER A 1 86 ? -9.812 -13.399 -4.263 1.00 90.00 86 SER A CA 1
ATOM 687 C C . SER A 1 86 ? -9.252 -12.932 -5.605 1.00 90.00 86 SER A C 1
ATOM 689 O O . SER A 1 86 ? -9.860 -13.114 -6.655 1.00 90.00 86 SER A O 1
ATOM 691 N N . HIS A 1 87 ? -8.053 -12.355 -5.570 1.00 92.81 87 HIS A N 1
ATOM 692 C CA . HIS A 1 87 ? -7.295 -12.031 -6.774 1.00 92.81 87 HIS A CA 1
ATOM 693 C C . HIS A 1 87 ? -6.664 -13.288 -7.383 1.00 92.81 87 HIS A C 1
ATOM 695 O O . HIS A 1 87 ? -6.104 -14.110 -6.657 1.00 92.81 87 HIS A O 1
ATOM 701 N N . ASN A 1 88 ? -6.659 -13.374 -8.713 1.00 95.38 88 ASN A N 1
ATOM 702 C CA . ASN A 1 88 ? -5.892 -14.372 -9.454 1.00 95.38 88 ASN A CA 1
ATOM 703 C C . ASN A 1 88 ? -4.585 -13.754 -9.973 1.00 95.38 88 ASN A C 1
ATOM 705 O O . ASN A 1 88 ? -4.542 -13.203 -11.074 1.00 95.38 88 ASN A O 1
ATOM 709 N N . PHE A 1 89 ? -3.536 -13.767 -9.146 1.00 97.06 89 PHE A N 1
ATOM 710 C CA . PHE A 1 89 ? -2.234 -13.203 -9.510 1.00 97.06 89 PHE A CA 1
ATOM 711 C C . PHE A 1 89 ? -1.399 -14.185 -10.322 1.00 97.06 89 PHE A C 1
ATOM 713 O O . PHE A 1 89 ? -1.004 -15.236 -9.815 1.00 97.06 89 PHE A O 1
ATOM 720 N N . LEU A 1 90 ? -1.024 -13.767 -11.525 1.00 96.44 90 LEU A N 1
ATOM 721 C CA . LEU A 1 90 ? -0.080 -14.467 -12.384 1.00 96.44 90 LEU A CA 1
ATOM 722 C C . LEU A 1 90 ? 1.239 -13.692 -12.433 1.00 96.44 90 LEU A C 1
ATOM 724 O O . LEU A 1 90 ? 1.271 -12.474 -12.232 1.00 96.44 90 LEU A O 1
ATOM 728 N N . HIS A 1 91 ? 2.343 -14.413 -12.627 1.00 96.44 91 HIS A N 1
ATOM 729 C CA . HIS A 1 91 ? 3.638 -13.778 -12.852 1.00 96.44 91 HIS A CA 1
ATOM 730 C C . HIS A 1 91 ? 3.606 -13.085 -14.213 1.00 96.44 91 HIS A C 1
ATOM 732 O O . HIS A 1 91 ? 3.273 -13.714 -15.212 1.00 96.44 91 HIS A O 1
ATOM 738 N N . GLU A 1 92 ? 3.918 -11.792 -14.219 1.00 89.81 92 GLU A N 1
ATOM 739 C CA . GLU A 1 92 ? 3.863 -10.950 -15.411 1.00 89.81 92 GLU A CA 1
ATOM 740 C C . GLU A 1 92 ? 5.283 -10.444 -15.707 1.00 89.81 92 GLU A C 1
ATOM 742 O O . GLU A 1 92 ? 5.836 -9.670 -14.911 1.00 89.81 92 GLU A O 1
ATOM 747 N N . PRO A 1 93 ? 5.916 -10.865 -16.815 1.00 86.44 93 PRO A N 1
ATOM 748 C CA . PRO A 1 93 ? 7.236 -10.376 -17.180 1.00 86.44 93 PRO A CA 1
ATOM 749 C C . PRO A 1 93 ? 7.147 -8.921 -17.661 1.00 86.44 93 PRO A C 1
ATOM 751 O O . PRO A 1 93 ? 6.866 -8.633 -18.819 1.00 86.44 93 PRO A O 1
ATOM 754 N N . ASN A 1 94 ? 7.413 -7.977 -16.757 1.00 88.94 94 ASN A N 1
ATOM 755 C CA . ASN A 1 94 ? 7.515 -6.556 -17.082 1.00 88.94 94 ASN A CA 1
ATOM 756 C C . ASN A 1 94 ? 8.944 -6.181 -17.517 1.00 88.94 94 ASN A C 1
ATOM 758 O O . ASN A 1 94 ? 9.899 -6.453 -16.791 1.00 88.94 94 ASN A O 1
ATOM 762 N N . PHE A 1 95 ? 9.101 -5.502 -18.657 1.00 90.50 95 PHE A N 1
ATOM 763 C CA . PHE A 1 95 ? 10.413 -5.029 -19.135 1.00 90.50 95 PHE A CA 1
ATOM 764 C C . PHE A 1 95 ? 10.805 -3.648 -18.591 1.00 90.50 95 PHE A C 1
ATOM 766 O O . PHE A 1 95 ? 11.987 -3.322 -18.520 1.00 90.50 95 PHE A O 1
ATOM 773 N N . LEU A 1 96 ? 9.822 -2.854 -18.159 1.00 91.94 96 LEU A N 1
ATOM 774 C CA . LEU A 1 96 ? 10.029 -1.549 -17.532 1.00 91.94 96 LEU A CA 1
ATOM 775 C C . LEU A 1 96 ? 9.721 -1.607 -16.028 1.00 91.94 96 LEU A C 1
ATOM 777 O O . LEU A 1 96 ? 8.899 -2.431 -15.608 1.00 91.94 96 LEU A O 1
ATOM 781 N N . PRO A 1 97 ? 10.347 -0.744 -15.202 1.00 92.00 97 PRO A N 1
ATOM 782 C CA . PRO A 1 97 ? 9.965 -0.592 -13.804 1.00 92.00 97 PRO A CA 1
ATOM 783 C C . PRO A 1 97 ? 8.482 -0.238 -13.676 1.00 92.00 97 PRO A C 1
ATOM 785 O O . PRO A 1 97 ? 7.990 0.668 -14.346 1.00 92.00 97 PRO A O 1
ATOM 788 N N . LEU A 1 98 ? 7.784 -0.946 -12.792 1.00 95.19 98 LEU A N 1
ATOM 789 C CA . LEU A 1 98 ? 6.391 -0.668 -12.437 1.00 95.19 98 LEU A CA 1
ATOM 790 C C . LEU A 1 98 ? 6.313 -0.209 -10.983 1.00 95.19 98 LEU A C 1
ATOM 792 O O . LEU A 1 98 ? 7.293 -0.310 -10.246 1.00 95.19 98 LEU A O 1
ATOM 796 N N . PHE A 1 99 ? 5.148 0.253 -10.542 1.00 96.19 99 PHE A N 1
ATOM 797 C CA . PHE A 1 99 ? 4.897 0.561 -9.136 1.00 96.19 99 PHE A CA 1
ATOM 798 C C . PHE A 1 99 ? 3.888 -0.424 -8.563 1.00 96.19 99 PHE A C 1
ATOM 800 O O . PHE A 1 99 ? 2.902 -0.769 -9.206 1.00 96.19 99 PHE A O 1
ATOM 807 N N . CYS A 1 100 ? 4.159 -0.896 -7.353 1.00 97.44 100 CYS A N 1
ATOM 808 C CA . CYS A 1 100 ? 3.271 -1.794 -6.638 1.00 97.44 100 CYS A CA 1
ATOM 809 C C . CYS A 1 100 ? 2.010 -1.050 -6.204 1.00 97.44 100 CYS A C 1
ATOM 811 O O . CYS A 1 100 ? 2.082 -0.059 -5.479 1.00 97.44 100 CYS A O 1
ATOM 813 N N . ASP A 1 101 ? 0.849 -1.591 -6.557 1.00 96.44 101 ASP A N 1
ATOM 814 C CA . ASP A 1 101 ? -0.466 -1.043 -6.225 1.00 96.44 101 ASP A CA 1
ATOM 815 C C . ASP A 1 101 ? -0.825 -1.118 -4.741 1.00 96.44 101 ASP A C 1
ATOM 817 O O . ASP A 1 101 ? -1.912 -0.701 -4.346 1.00 96.44 101 ASP A O 1
ATOM 821 N N . HIS A 1 102 ? 0.070 -1.652 -3.918 1.00 96.06 102 HIS A N 1
ATOM 822 C CA . HIS A 1 102 ? -0.132 -1.838 -2.495 1.00 96.06 102 HIS A CA 1
ATOM 823 C C . HIS A 1 102 ? 0.857 -1.002 -1.668 1.00 96.06 102 HIS A C 1
ATOM 825 O O . HIS A 1 102 ? 0.429 -0.085 -0.971 1.00 96.06 102 HIS A O 1
ATOM 831 N N . ASP A 1 103 ? 2.169 -1.262 -1.759 1.00 96.88 103 ASP A N 1
ATOM 832 C CA . ASP A 1 103 ? 3.176 -0.522 -0.973 1.00 96.88 103 ASP A CA 1
ATOM 833 C C . ASP A 1 103 ? 3.760 0.697 -1.712 1.00 96.88 103 ASP A C 1
ATOM 835 O O . ASP A 1 103 ? 4.611 1.400 -1.162 1.00 96.88 103 ASP A O 1
ATOM 839 N N . GLY A 1 104 ? 3.309 0.947 -2.948 1.00 96.44 104 GLY A N 1
ATOM 840 C CA . GLY A 1 104 ? 3.652 2.117 -3.755 1.00 96.44 104 GLY A CA 1
ATOM 841 C C . GLY A 1 104 ? 5.077 2.137 -4.296 1.00 96.44 104 GLY A C 1
ATOM 842 O O . GLY A 1 104 ? 5.453 3.105 -4.960 1.00 96.44 104 GLY A O 1
ATOM 843 N N . LYS A 1 105 ? 5.895 1.121 -3.998 1.00 96.00 105 LYS A N 1
ATOM 844 C CA . LYS A 1 105 ? 7.319 1.093 -4.354 1.00 96.00 105 LYS A CA 1
ATOM 845 C C . LYS A 1 105 ? 7.549 0.459 -5.717 1.00 96.00 105 LYS A C 1
ATOM 847 O O . LYS A 1 105 ? 6.720 -0.292 -6.227 1.00 96.00 105 LYS A O 1
ATOM 852 N N . ILE A 1 106 ? 8.735 0.715 -6.259 1.00 95.75 106 ILE A N 1
ATOM 853 C CA . ILE A 1 106 ? 9.191 0.145 -7.524 1.00 95.75 106 ILE A CA 1
ATOM 854 C C . ILE A 1 106 ? 9.160 -1.386 -7.464 1.00 95.75 106 ILE A C 1
ATOM 856 O O . ILE A 1 106 ? 9.684 -2.016 -6.541 1.00 95.75 106 ILE A O 1
ATOM 860 N N . ILE A 1 107 ? 8.561 -1.984 -8.482 1.00 96.56 107 ILE A N 1
ATOM 861 C CA . ILE A 1 107 ? 8.722 -3.377 -8.861 1.00 96.56 107 ILE A CA 1
ATOM 862 C C . ILE A 1 107 ? 9.789 -3.410 -9.951 1.00 96.56 107 ILE A C 1
ATOM 864 O O . ILE A 1 107 ? 9.615 -2.842 -11.030 1.00 96.56 107 ILE A O 1
ATOM 868 N N . HIS A 1 108 ? 10.909 -4.066 -9.657 1.00 94.94 108 HIS A N 1
ATOM 869 C CA . HIS A 1 108 ? 11.967 -4.260 -10.642 1.00 94.94 108 HIS A CA 1
ATOM 870 C C . HIS A 1 108 ? 11.470 -5.096 -11.837 1.00 94.94 108 HIS A C 1
ATOM 872 O O . HIS A 1 108 ? 10.516 -5.867 -11.680 1.00 94.94 108 HIS A O 1
ATOM 878 N N . PRO A 1 109 ? 12.111 -4.963 -13.012 1.00 94.75 109 PRO A N 1
ATOM 879 C CA . PRO A 1 109 ? 11.795 -5.769 -14.186 1.00 94.75 109 PRO A CA 1
ATOM 880 C C . PRO A 1 109 ? 11.697 -7.263 -13.873 1.00 94.75 109 PRO A C 1
ATOM 882 O O . PRO A 1 109 ? 12.456 -7.785 -13.052 1.00 94.75 109 PRO A O 1
ATOM 885 N N . LEU A 1 110 ? 10.752 -7.934 -14.530 1.00 93.69 110 LEU A N 1
ATOM 886 C CA . LEU A 1 110 ? 10.462 -9.366 -14.424 1.00 93.69 110 LEU A CA 1
ATOM 887 C C . LEU A 1 110 ? 10.029 -9.843 -13.026 1.00 93.69 110 LEU A C 1
ATOM 889 O O . LEU A 1 110 ? 10.006 -11.046 -12.757 1.00 93.69 110 LEU A O 1
ATOM 893 N N . ARG A 1 111 ? 9.686 -8.931 -12.107 1.00 95.62 111 ARG A N 1
ATOM 894 C CA . ARG A 1 111 ? 9.273 -9.268 -10.728 1.00 95.62 111 ARG A CA 1
ATOM 895 C C . ARG A 1 111 ? 7.818 -8.915 -10.416 1.00 95.62 111 ARG A C 1
ATOM 897 O O . ARG A 1 111 ? 7.413 -9.023 -9.252 1.00 95.62 111 ARG A O 1
ATOM 904 N N . ALA A 1 112 ? 7.048 -8.488 -11.415 1.00 96.88 112 ALA A N 1
ATOM 905 C CA . ALA A 1 112 ? 5.648 -8.130 -11.251 1.00 96.88 112 ALA A CA 1
ATOM 906 C C . ALA A 1 112 ? 4.733 -9.357 -11.148 1.00 96.88 112 ALA A C 1
ATOM 908 O O . ALA A 1 112 ? 4.966 -10.409 -11.743 1.00 96.88 112 ALA A O 1
ATOM 909 N N . TRP A 1 113 ? 3.673 -9.196 -10.362 1.00 97.50 113 TRP A N 1
ATOM 910 C CA . TRP A 1 113 ? 2.545 -10.115 -10.308 1.00 97.50 113 TRP A CA 1
ATOM 911 C C . TRP A 1 113 ? 1.285 -9.324 -10.606 1.00 97.50 113 TRP A C 1
ATOM 913 O O . TRP A 1 113 ? 0.959 -8.407 -9.849 1.00 97.50 113 TRP A O 1
ATOM 923 N N . LYS A 1 114 ? 0.601 -9.665 -11.698 1.00 97.19 114 LYS A N 1
ATOM 924 C CA . LYS A 1 114 ? -0.594 -8.963 -12.169 1.00 97.19 114 LYS A CA 1
ATOM 925 C C . LYS A 1 114 ? -1.825 -9.839 -11.960 1.00 97.19 114 LYS A C 1
ATOM 927 O O . LYS A 1 114 ? -1.802 -11.038 -12.225 1.00 97.19 114 LYS A O 1
ATOM 932 N N . CYS A 1 115 ? -2.896 -9.252 -11.439 1.00 96.62 115 CYS A N 1
ATOM 933 C CA . CYS A 1 115 ? -4.182 -9.926 -11.340 1.00 96.62 115 CYS A CA 1
ATOM 934 C C . CYS A 1 115 ? -4.823 -10.008 -12.731 1.00 96.62 115 CYS A C 1
ATOM 936 O O . CYS A 1 115 ? -5.027 -8.965 -13.355 1.00 96.62 115 CYS A O 1
ATOM 938 N N . SER A 1 116 ? -5.207 -11.204 -13.185 1.00 95.38 116 SER A N 1
ATOM 939 C CA . SER A 1 116 ? -5.842 -11.390 -14.502 1.00 95.38 116 SER A CA 1
ATOM 940 C C . SER A 1 116 ? -7.217 -10.726 -14.627 1.00 95.38 116 SER A C 1
ATOM 942 O O . SER A 1 116 ? -7.672 -10.467 -15.732 1.00 95.38 116 SER A O 1
ATOM 944 N N . ASN A 1 117 ? -7.891 -10.458 -13.505 1.00 94.06 117 ASN A N 1
ATOM 945 C CA . ASN A 1 117 ? -9.282 -9.994 -13.499 1.00 94.06 117 ASN A CA 1
ATOM 946 C C . ASN A 1 117 ? -9.421 -8.479 -13.315 1.00 94.06 117 ASN A C 1
ATOM 948 O O . ASN A 1 117 ? -10.339 -7.879 -13.855 1.00 94.06 117 ASN A O 1
ATOM 952 N N . CYS A 1 118 ? -8.548 -7.862 -12.516 1.00 92.94 118 CYS A N 1
ATOM 953 C CA . CYS A 1 118 ? -8.656 -6.442 -12.156 1.00 92.94 118 CYS A CA 1
ATOM 954 C C . CYS A 1 118 ? -7.368 -5.655 -12.410 1.00 92.94 118 CYS A C 1
ATOM 956 O O . CYS A 1 118 ? -7.220 -4.547 -11.903 1.00 92.94 118 CYS A O 1
ATOM 958 N N . GLU A 1 119 ? -6.405 -6.274 -13.095 1.00 94.19 119 GLU A N 1
ATOM 959 C CA . GLU A 1 119 ? -5.137 -5.680 -13.526 1.00 94.19 119 GLU A CA 1
ATOM 960 C C . GLU A 1 119 ? -4.201 -5.166 -12.429 1.00 94.19 119 GLU A C 1
ATOM 962 O O . GLU A 1 119 ? -3.149 -4.620 -12.740 1.00 94.19 119 GLU A O 1
ATOM 967 N N . MET A 1 120 ? -4.535 -5.385 -11.156 1.00 94.56 120 MET A N 1
ATOM 968 C CA . MET A 1 120 ? -3.708 -4.969 -10.027 1.00 94.56 120 MET A CA 1
ATOM 969 C C . MET A 1 120 ? -2.308 -5.578 -10.126 1.00 94.56 120 MET A C 1
ATOM 971 O O . MET A 1 120 ? -2.187 -6.797 -10.263 1.00 94.56 120 MET A O 1
ATOM 975 N N . ILE A 1 121 ? -1.272 -4.754 -9.990 1.00 96.56 121 ILE A N 1
ATOM 976 C CA . ILE A 1 121 ? 0.133 -5.156 -10.078 1.00 96.56 121 ILE A CA 1
ATOM 977 C C . ILE A 1 121 ? 0.806 -5.000 -8.718 1.00 96.56 121 ILE A C 1
ATOM 979 O O . ILE A 1 121 ? 0.806 -3.927 -8.118 1.00 96.56 121 ILE A O 1
ATOM 983 N N . VAL A 1 122 ? 1.421 -6.068 -8.217 1.00 97.50 122 VAL A N 1
ATOM 984 C CA . VAL A 1 122 ? 2.061 -6.083 -6.896 1.00 97.50 122 VAL A CA 1
ATOM 985 C C . VAL A 1 122 ? 3.405 -6.803 -6.905 1.00 97.50 122 VAL A C 1
ATOM 987 O O . VAL A 1 122 ? 3.713 -7.594 -7.798 1.00 97.50 122 VAL A O 1
ATOM 990 N N . HIS A 1 123 ? 4.220 -6.573 -5.869 1.00 97.50 123 HIS A N 1
ATOM 991 C CA . HIS A 1 123 ? 5.346 -7.464 -5.575 1.00 97.50 123 HIS A CA 1
ATOM 992 C C . HIS A 1 123 ? 4.848 -8.851 -5.169 1.00 97.50 123 HIS A C 1
ATOM 994 O O . HIS A 1 123 ? 3.797 -8.985 -4.539 1.00 97.50 123 HIS A O 1
ATOM 1000 N N . SER A 1 124 ? 5.695 -9.868 -5.354 1.00 95.75 124 SER A N 1
ATOM 1001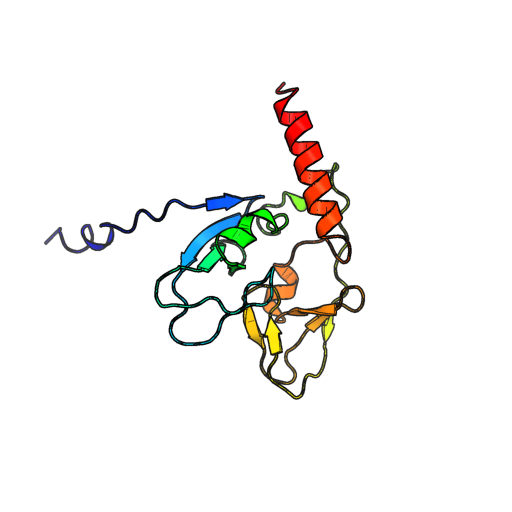 C CA . SER A 1 124 ? 5.426 -11.228 -4.861 1.00 95.75 124 SER A CA 1
ATOM 1002 C C . SER A 1 124 ? 5.033 -11.261 -3.371 1.00 95.75 124 SER A C 1
ATOM 1004 O O . SER A 1 124 ? 4.043 -11.889 -3.000 1.00 95.75 124 SER A O 1
ATOM 1006 N N . LYS A 1 125 ? 5.746 -10.501 -2.521 1.00 94.69 125 LYS A N 1
ATOM 1007 C CA . LYS A 1 125 ? 5.465 -10.390 -1.076 1.00 94.69 125 LYS A CA 1
ATOM 1008 C C . LYS A 1 125 ? 4.128 -9.709 -0.754 1.00 94.69 125 LYS A C 1
ATOM 1010 O O . LYS A 1 125 ? 3.568 -9.954 0.307 1.00 94.69 125 LYS A O 1
ATOM 1015 N N . CYS A 1 126 ? 3.632 -8.848 -1.641 1.00 95.69 126 CYS A N 1
ATOM 1016 C CA . CYS A 1 126 ? 2.426 -8.056 -1.413 1.00 95.69 126 CYS A CA 1
ATOM 1017 C C . CYS A 1 126 ? 1.150 -8.821 -1.788 1.00 95.69 126 CYS A C 1
ATOM 1019 O O . CYS A 1 126 ? 0.091 -8.489 -1.264 1.00 95.69 126 CYS A O 1
ATOM 1021 N N . LYS A 1 127 ? 1.242 -9.901 -2.583 1.00 93.00 127 LYS A N 1
ATOM 1022 C CA . LYS A 1 127 ? 0.105 -10.785 -2.920 1.00 93.00 127 LYS A CA 1
ATOM 1023 C C . LYS A 1 127 ? -0.681 -11.258 -1.694 1.00 93.00 127 LYS A C 1
ATOM 1025 O O . LYS A 1 127 ? -1.902 -11.341 -1.722 1.00 93.00 127 LYS A O 1
ATOM 1030 N N . LYS A 1 128 ? 0.021 -11.560 -0.597 1.00 88.88 128 LYS A N 1
ATOM 1031 C CA . LYS A 1 128 ? -0.600 -12.017 0.654 1.00 88.88 128 LYS A CA 1
ATOM 1032 C C . LYS A 1 128 ? -1.137 -10.884 1.535 1.00 88.88 128 LYS A C 1
ATOM 1034 O O . LYS A 1 128 ? -1.842 -11.184 2.484 1.00 88.88 128 LYS A O 1
ATOM 1039 N N . ASN A 1 129 ? -0.826 -9.623 1.232 1.00 90.06 129 ASN A N 1
ATOM 1040 C CA . ASN A 1 129 ? -1.218 -8.462 2.040 1.00 90.06 129 ASN A CA 1
ATOM 1041 C C . ASN A 1 129 ? -2.357 -7.643 1.416 1.00 90.06 129 ASN A C 1
ATOM 1043 O O . ASN A 1 129 ? -2.976 -6.847 2.119 1.00 90.06 129 ASN A O 1
ATOM 1047 N N . VAL A 1 130 ? -2.657 -7.841 0.128 1.00 90.62 130 VAL A N 1
ATOM 1048 C CA . VAL A 1 130 ? -3.818 -7.216 -0.519 1.00 90.62 130 VAL A CA 1
ATOM 1049 C C . VAL A 1 130 ? -5.125 -7.868 -0.076 1.00 90.62 130 VAL A C 1
ATOM 1051 O O . VAL A 1 130 ? -5.193 -9.083 0.106 1.00 90.62 130 VAL A O 1
ATOM 1054 N N . ALA A 1 131 ? -6.157 -7.047 0.099 1.00 87.56 131 ALA A N 1
ATOM 1055 C CA . ALA A 1 131 ? -7.488 -7.484 0.499 1.00 87.56 131 ALA A CA 1
ATOM 1056 C C . ALA A 1 131 ? -8.178 -8.331 -0.584 1.00 87.56 131 ALA A C 1
ATOM 1058 O O . ALA A 1 131 ? -7.893 -8.193 -1.771 1.00 87.56 131 ALA A O 1
ATOM 1059 N N . HIS A 1 132 ? -9.121 -9.181 -0.177 1.00 86.81 132 HIS A N 1
ATOM 1060 C CA . HIS A 1 132 ? -9.881 -10.051 -1.076 1.00 86.81 132 HIS A CA 1
ATOM 1061 C C . HIS A 1 132 ? -11.117 -9.328 -1.645 1.00 86.81 132 HIS A C 1
ATOM 1063 O O . HIS A 1 132 ? -12.247 -9.702 -1.351 1.00 86.81 132 HIS A O 1
ATOM 1069 N N . PHE A 1 133 ? -10.905 -8.279 -2.450 1.00 85.88 133 PHE A N 1
ATOM 1070 C CA . PHE A 1 133 ? -11.972 -7.513 -3.124 1.00 85.88 133 PHE A CA 1
ATOM 1071 C C . PHE A 1 133 ? -11.665 -7.286 -4.610 1.00 85.88 133 PHE A C 1
ATOM 1073 O O . PHE A 1 133 ? -11.739 -6.167 -5.133 1.00 85.88 133 PHE A O 1
ATOM 1080 N N . CYS A 1 134 ? -11.248 -8.351 -5.295 1.00 89.75 134 CYS A N 1
ATOM 1081 C CA . CYS A 1 134 ? -10.886 -8.297 -6.704 1.00 89.75 134 CYS A CA 1
ATOM 1082 C C . CYS A 1 134 ? -12.065 -7.812 -7.561 1.00 89.75 134 CYS A C 1
ATOM 1084 O O . CYS A 1 134 ? -13.150 -8.379 -7.511 1.00 89.75 134 CYS A O 1
ATOM 1086 N N . GLY A 1 135 ? -11.857 -6.736 -8.331 1.00 84.56 135 GLY A N 1
ATOM 1087 C CA . GLY A 1 135 ? -12.881 -6.146 -9.206 1.00 84.56 135 GLY A CA 1
ATOM 1088 C C . GLY A 1 135 ? -14.042 -5.450 -8.480 1.00 84.56 135 GLY A C 1
ATOM 1089 O O . GLY A 1 135 ? -14.819 -4.748 -9.115 1.00 84.56 135 GLY A O 1
ATOM 1090 N N . THR A 1 136 ? -14.140 -5.576 -7.154 1.00 81.25 136 THR A N 1
ATOM 1091 C CA . THR A 1 136 ? -15.303 -5.142 -6.363 1.00 81.25 136 THR A CA 1
ATOM 1092 C C . THR A 1 136 ? -14.961 -4.093 -5.307 1.00 81.25 136 THR A C 1
ATOM 1094 O O . THR A 1 136 ? -15.786 -3.790 -4.452 1.00 81.25 136 THR A O 1
ATOM 1097 N N . ARG A 1 137 ? -13.771 -3.476 -5.367 1.00 73.44 137 ARG A N 1
ATOM 1098 C CA . ARG A 1 137 ? -13.278 -2.524 -4.350 1.00 73.44 137 ARG A CA 1
ATOM 1099 C C . ARG A 1 137 ? -14.300 -1.448 -3.955 1.00 73.44 137 ARG A C 1
ATOM 1101 O O . ARG A 1 137 ? -14.493 -1.211 -2.771 1.00 73.44 137 ARG A O 1
ATOM 1108 N N . GLN A 1 138 ? -14.953 -0.801 -4.922 1.00 72.06 138 GLN A N 1
ATOM 1109 C CA . GLN A 1 138 ? -15.940 0.251 -4.631 1.00 72.06 138 GLN A CA 1
ATOM 1110 C C . GLN A 1 138 ? -17.221 -0.299 -3.995 1.00 72.06 138 GLN A C 1
ATOM 1112 O O . GLN A 1 138 ? -17.815 0.362 -3.147 1.00 72.06 138 GLN A O 1
ATOM 1117 N N . VAL A 1 139 ? -17.630 -1.508 -4.387 1.00 76.31 139 VAL A N 1
ATOM 1118 C CA . VAL A 1 139 ? -18.781 -2.202 -3.801 1.00 76.31 139 VAL A CA 1
ATOM 1119 C C . VAL A 1 139 ? -18.473 -2.566 -2.349 1.00 76.31 139 VAL A C 1
ATOM 1121 O O . VAL A 1 139 ? -19.268 -2.262 -1.470 1.00 76.31 139 VAL A O 1
ATOM 1124 N N . ALA A 1 140 ? -17.277 -3.092 -2.075 1.00 73.38 140 ALA A N 1
ATOM 1125 C CA . ALA A 1 140 ? -16.839 -3.452 -0.728 1.00 73.38 140 ALA A CA 1
ATOM 1126 C C . ALA A 1 140 ? -16.837 -2.262 0.248 1.00 73.38 140 ALA A C 1
ATOM 1128 O O . ALA A 1 140 ? -17.274 -2.412 1.386 1.00 73.38 140 ALA A O 1
ATOM 1129 N N . VAL A 1 141 ? -16.397 -1.074 -0.193 1.00 74.50 141 VAL A N 1
ATOM 1130 C CA . VAL A 1 141 ? -16.459 0.149 0.635 1.00 74.50 141 VAL A CA 1
ATOM 1131 C C . VAL A 1 141 ? -17.909 0.506 0.978 1.00 74.50 141 VAL A C 1
ATOM 1133 O O . VAL A 1 141 ? -18.205 0.770 2.139 1.00 74.50 141 VAL A O 1
ATOM 1136 N N . ARG A 1 142 ? -18.828 0.474 -0.001 1.00 77.69 142 ARG A N 1
ATOM 1137 C CA . ARG A 1 142 ? -20.253 0.774 0.243 1.00 77.69 142 ARG A CA 1
ATOM 1138 C C . ARG A 1 142 ? -20.891 -0.225 1.204 1.00 77.69 142 ARG A C 1
ATOM 1140 O O . ARG A 1 142 ? -21.509 0.192 2.175 1.00 77.69 142 ARG A O 1
ATOM 1147 N N . MET A 1 143 ? -20.675 -1.520 0.972 1.00 74.19 143 MET A N 1
ATOM 1148 C CA . MET A 1 143 ? -21.211 -2.583 1.827 1.00 74.19 143 MET A CA 1
ATOM 1149 C C . MET A 1 143 ? -20.702 -2.469 3.267 1.00 74.19 143 MET A C 1
ATOM 1151 O O . MET A 1 143 ? -21.459 -2.702 4.205 1.00 74.19 143 MET A O 1
ATOM 1155 N N . TYR A 1 144 ? -19.435 -2.086 3.463 1.00 72.88 144 TYR A N 1
ATOM 1156 C CA . TYR A 1 144 ? -18.899 -1.874 4.805 1.00 72.88 144 TYR A CA 1
ATOM 1157 C C . TYR A 1 144 ? -19.553 -0.678 5.506 1.00 72.88 144 TYR A C 1
ATOM 1159 O O . TYR A 1 144 ? -19.895 -0.785 6.681 1.00 72.88 144 TYR A O 1
ATOM 1167 N N . GLU A 1 145 ? -19.725 0.457 4.821 1.00 77.44 145 GLU A N 1
ATOM 1168 C CA . GLU A 1 145 ? -20.405 1.618 5.416 1.00 77.44 145 GLU A CA 1
ATOM 1169 C C . GLU A 1 145 ? -21.859 1.289 5.781 1.00 77.44 145 GLU A C 1
ATOM 1171 O O . GLU A 1 145 ? -22.299 1.616 6.881 1.00 77.44 145 GLU A O 1
ATOM 1176 N N . GLU A 1 146 ? -22.577 0.556 4.925 1.00 79.75 146 GLU A N 1
ATOM 1177 C CA . GLU A 1 146 ? -23.931 0.067 5.220 1.00 79.75 146 GLU A CA 1
ATOM 1178 C C . GLU A 1 146 ? -23.958 -0.865 6.442 1.00 79.75 146 GLU A C 1
ATOM 1180 O O . GLU A 1 146 ? -24.777 -0.684 7.345 1.00 79.75 146 GLU A O 1
ATOM 1185 N N . TRP A 1 147 ? -23.041 -1.834 6.510 1.00 75.50 147 TRP A N 1
ATOM 1186 C CA . TRP A 1 147 ? -22.916 -2.755 7.644 1.00 75.50 147 TRP A CA 1
ATOM 1187 C C . TRP A 1 147 ? -22.585 -2.023 8.953 1.00 75.50 147 TRP A C 1
ATOM 1189 O O . TRP A 1 147 ? -23.183 -2.282 9.998 1.00 75.50 147 TRP A O 1
ATOM 1199 N N . LYS A 1 148 ? -21.664 -1.059 8.902 1.00 71.31 148 LYS A N 1
ATOM 1200 C CA . LYS A 1 148 ? -21.272 -0.247 10.058 1.00 71.31 148 LYS A CA 1
ATOM 1201 C C . LYS A 1 148 ? -22.437 0.600 10.577 1.00 71.31 148 LYS A C 1
ATOM 1203 O O . LYS A 1 148 ? -22.630 0.694 11.788 1.00 71.31 148 LYS A O 1
ATOM 1208 N N . GLU A 1 149 ? -23.217 1.192 9.677 1.00 78.00 149 GLU A N 1
ATOM 1209 C CA . GLU A 1 149 ? -24.433 1.943 10.005 1.00 78.00 149 GLU A CA 1
ATOM 1210 C C . GLU A 1 149 ? -25.500 1.068 10.681 1.00 78.00 149 GLU A C 1
ATOM 1212 O O . GLU A 1 149 ? -26.222 1.544 11.558 1.00 78.00 149 GLU A O 1
ATOM 1217 N N . GLN A 1 150 ? -25.608 -0.209 10.299 1.00 75.19 150 GLN A N 1
ATOM 1218 C CA . GLN A 1 150 ? -26.530 -1.158 10.934 1.00 75.19 150 GLN A CA 1
ATOM 1219 C C . GLN A 1 150 ? -26.102 -1.494 12.366 1.00 75.19 150 GLN A C 1
ATOM 1221 O O . GLN A 1 150 ? -26.929 -1.417 13.271 1.00 75.19 150 GLN A O 1
ATOM 1226 N N . ILE A 1 151 ? -24.815 -1.780 12.590 1.00 72.06 151 ILE A N 1
ATOM 1227 C CA . ILE A 1 151 ? -24.277 -2.034 13.939 1.00 72.06 151 ILE A CA 1
ATOM 1228 C C . ILE A 1 151 ? -24.433 -0.809 14.837 1.00 72.06 151 ILE A C 1
ATOM 1230 O O . ILE A 1 151 ? -24.802 -0.937 15.998 1.00 72.06 151 ILE A O 1
ATOM 1234 N N . TYR A 1 152 ? -24.175 0.390 14.312 1.00 67.44 152 TYR A N 1
ATOM 1235 C CA . TYR A 1 152 ? -24.336 1.612 15.097 1.00 67.44 152 TYR A CA 1
ATOM 1236 C C . TYR A 1 152 ? -25.801 1.885 15.468 1.00 67.44 152 TYR A C 1
ATOM 1238 O O . TYR A 1 152 ? -26.071 2.398 16.552 1.00 67.44 152 TYR A O 1
ATOM 1246 N N . ARG A 1 153 ? -26.750 1.543 14.585 1.00 72.19 153 ARG A N 1
ATOM 1247 C CA . ARG A 1 153 ? -28.190 1.678 14.854 1.00 72.19 153 ARG A CA 1
ATOM 1248 C C . ARG A 1 153 ? -28.731 0.641 15.830 1.00 72.19 153 ARG A C 1
ATOM 1250 O O . ARG A 1 153 ? -29.719 0.937 16.494 1.00 72.19 153 ARG A O 1
ATOM 1257 N N . ASN A 1 154 ? -28.124 -0.539 15.899 1.00 69.19 154 ASN A N 1
ATOM 1258 C CA . ASN A 1 154 ? -28.551 -1.601 16.802 1.00 69.19 154 ASN A CA 1
ATOM 1259 C C . ASN A 1 154 ? -27.345 -2.190 17.555 1.00 69.19 154 ASN A C 1
ATOM 1261 O O . ASN A 1 154 ? -26.900 -3.295 17.234 1.00 69.19 154 ASN A O 1
ATOM 1265 N N . PRO A 1 155 ? -26.771 -1.428 18.504 1.00 59.88 155 PRO A N 1
ATOM 1266 C CA . PRO A 1 155 ? -25.748 -1.939 19.397 1.00 59.88 155 PRO A CA 1
ATOM 1267 C C . PRO A 1 155 ? -26.453 -2.818 20.432 1.00 59.88 155 PRO A C 1
ATOM 1269 O O . PRO A 1 155 ? -27.010 -2.297 21.395 1.00 59.88 155 PRO A O 1
ATOM 1272 N N . GLU A 1 156 ? -26.513 -4.127 20.192 1.00 55.81 156 GLU A N 1
ATOM 1273 C CA . GLU A 1 156 ? -26.876 -5.076 21.256 1.00 55.81 156 GLU A CA 1
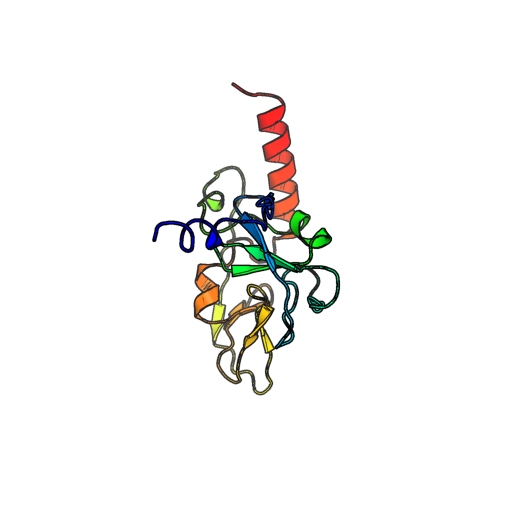ATOM 1274 C C . GLU A 1 156 ? -25.916 -4.965 22.451 1.00 55.81 156 GLU A C 1
ATOM 1276 O O . GLU A 1 156 ? -24.689 -4.815 22.225 1.00 55.81 156 GLU A O 1
#

InterPro domains:
  IPR002219 Protein kinase C-like, phorbol ester/diacylglycerol-binding domain [PF00130] (22-72)
  IPR002219 Protein kinase C-like, phorbol ester/diacylglycerol-binding domain [PF00130] (87-136)
  IPR002219 Protein kinase C-like, phorbol ester/diacylglycerol-binding domain [PS00479] (22-71)
  IPR002219 Protein kinase C-like, phorbol ester/diacylglycerol-binding domain [PS50081] (21-71)
  IPR002219 Protein kinase C-like, phorbol ester/diacylglycerol-binding domain [PS50081] (86-134)
  IPR002219 Protein kinase C-like, phorbol ester/diacylglycerol-binding domain [SM00109] (22-71)
  IPR002219 Protein kinase C-like, phorbol ester/diacylglycerol-binding domain [SM00109] (87-134)
  IPR020454 Diacylglycerol/phorbol-ester binding [PR00008] (19-33)
  IPR020454 Diacylglycerol/phorbol-ester binding [PR00008] (36-45)
  IPR020454 Diacylglycerol/phorbol-ester binding [PR00008] (49-60)
  IPR020454 Diacylglycerol/phorbol-ester binding [PR00008] (123-135)
  IPR046349 C1-like domain superfamily [SSF57889] (13-71)
  IPR046349 C1-like domain superfamily [SSF57889] (82-136)

Radius of gyration: 17.68 Å; chains: 1; bounding box: 52×34×52 Å